Protein AF-A0A2L2YJP5-F1 (afdb_monomer_lite)

pLDDT: mean 72.48, std 14.19, range [35.69, 92.44]

Sequence (57 aa):
NILIVYVFNNSDHEDPQWCYDNFINYRSLKSADNVRQQLSRIMDRFSLKRTSTELSS

Foldseek 3Di:
DVVVLVCCVVVVDLDVVVCVVVVHDSVVSVVVVVVVVVVVVVCVVVVNDDDDPPPDD

Structure (mmCIF, N/CA/C/O backbone):
data_AF-A0A2L2YJP5-F1
#
_entry.id   AF-A0A2L2YJP5-F1
#
loop_
_atom_site.group_PDB
_atom_site.id
_atom_site.type_symbol
_atom_site.label_atom_id
_atom_site.label_alt_id
_atom_site.label_comp_id
_atom_site.label_asym_id
_atom_site.label_entity_id
_atom_site.label_seq_id
_atom_site.pdbx_PDB_ins_code
_atom_site.Cartn_x
_atom_site.Cartn_y
_atom_site.Cartn_z
_atom_site.occupancy
_atom_site.B_iso_or_equiv
_atom_site.auth_seq_id
_atom_site.auth_comp_id
_atom_site.auth_asym_id
_atom_site.auth_atom_id
_atom_site.pdbx_PDB_model_num
ATOM 1 N N . ASN A 1 1 ? 3.469 9.071 -1.477 1.00 54.69 1 ASN A N 1
ATOM 2 C CA . ASN A 1 1 ? 3.551 7.627 -1.157 1.00 54.69 1 ASN A CA 1
ATOM 3 C C . ASN A 1 1 ? 2.180 6.970 -1.025 1.00 54.69 1 ASN A C 1
ATOM 5 O O . ASN A 1 1 ? 1.901 6.103 -1.834 1.00 54.69 1 ASN A O 1
ATOM 9 N N . ILE A 1 2 ? 1.290 7.402 -0.120 1.00 58.38 2 ILE A N 1
ATOM 10 C CA . ILE A 1 2 ? -0.051 6.784 0.040 1.00 58.38 2 ILE A CA 1
ATOM 11 C C . ILE A 1 2 ? -0.914 6.896 -1.234 1.00 58.38 2 ILE A C 1
ATOM 13 O O . ILE A 1 2 ? -1.576 5.934 -1.604 1.00 58.38 2 ILE A O 1
ATOM 17 N N . LEU A 1 3 ? -0.833 8.023 -1.956 1.00 62.22 3 LEU A N 1
ATOM 18 C CA . LEU A 1 3 ? -1.549 8.228 -3.224 1.00 62.22 3 LEU A CA 1
ATOM 19 C C . LEU A 1 3 ? -1.145 7.220 -4.317 1.00 62.22 3 LEU A C 1
ATOM 21 O O . LEU A 1 3 ? -1.999 6.710 -5.027 1.00 62.22 3 LEU A O 1
ATOM 25 N N . ILE A 1 4 ? 0.146 6.890 -4.414 1.00 63.66 4 ILE A N 1
ATOM 26 C CA . ILE A 1 4 ? 0.673 5.967 -5.434 1.00 63.66 4 ILE A CA 1
ATOM 27 C C . ILE A 1 4 ? 0.219 4.532 -5.136 1.00 63.66 4 ILE A C 1
ATOM 29 O O . ILE A 1 4 ? -0.181 3.815 -6.043 1.00 63.66 4 ILE A O 1
ATOM 33 N N . VAL A 1 5 ? 0.205 4.138 -3.857 1.00 61.72 5 VAL A N 1
ATOM 34 C CA . VAL A 1 5 ? -0.328 2.836 -3.412 1.00 61.72 5 VAL A CA 1
ATOM 35 C C . VAL A 1 5 ? -1.827 2.727 -3.696 1.00 61.72 5 VAL A C 1
ATOM 37 O O . VAL A 1 5 ? -2.303 1.669 -4.091 1.00 61.72 5 VAL A O 1
ATOM 40 N N . TYR A 1 6 ? -2.574 3.817 -3.513 1.00 64.44 6 TYR A N 1
ATOM 41 C CA . TYR A 1 6 ? -4.009 3.843 -3.783 1.00 64.44 6 TYR A CA 1
ATOM 42 C C . TYR A 1 6 ? -4.324 3.721 -5.280 1.00 64.44 6 TYR A C 1
ATOM 44 O O . TYR A 1 6 ? -5.175 2.920 -5.650 1.00 64.44 6 TYR A O 1
ATOM 52 N N . VAL A 1 7 ? -3.607 4.456 -6.139 1.00 63.84 7 VAL A N 1
ATOM 53 C CA . VAL A 1 7 ? -3.744 4.347 -7.604 1.00 63.84 7 VAL A CA 1
ATOM 54 C C . VAL A 1 7 ? -3.353 2.948 -8.083 1.00 63.84 7 VAL A C 1
ATOM 56 O O . VAL A 1 7 ? -4.097 2.345 -8.851 1.00 63.84 7 VAL A O 1
ATOM 59 N N . PHE A 1 8 ? -2.253 2.391 -7.569 1.00 63.28 8 PHE A N 1
ATOM 60 C CA . PHE A 1 8 ? -1.830 1.022 -7.873 1.00 63.28 8 PHE A CA 1
ATOM 61 C C . PHE A 1 8 ? -2.914 -0.009 -7.516 1.00 63.28 8 PHE A C 1
ATOM 63 O O . PHE A 1 8 ? -3.264 -0.846 -8.340 1.00 63.28 8 PHE A O 1
ATOM 70 N N . ASN A 1 9 ? -3.519 0.108 -6.329 1.00 61.69 9 ASN A N 1
ATOM 71 C CA . ASN A 1 9 ? -4.588 -0.794 -5.888 1.00 61.69 9 ASN A CA 1
ATOM 72 C C . ASN A 1 9 ? -5.920 -0.613 -6.646 1.00 61.69 9 ASN A C 1
ATOM 74 O O . ASN A 1 9 ? -6.679 -1.571 -6.729 1.00 61.69 9 ASN A O 1
ATOM 78 N N . ASN A 1 10 ? -6.230 0.581 -7.167 1.00 62.94 10 ASN A N 1
ATOM 79 C CA . ASN A 1 10 ? -7.458 0.836 -7.942 1.00 62.94 10 ASN A CA 1
ATOM 80 C C . ASN A 1 10 ? -7.343 0.471 -9.423 1.00 62.94 10 ASN A C 1
ATOM 82 O O . ASN A 1 10 ? -8.356 0.395 -10.108 1.00 62.94 10 ASN A O 1
ATOM 86 N N . SER A 1 11 ? -6.128 0.272 -9.929 1.00 57.28 11 SER A N 1
ATOM 87 C CA . SER A 1 11 ? -5.913 -0.017 -11.346 1.00 57.28 11 SER A CA 1
ATOM 88 C C . SER A 1 11 ? -6.160 -1.489 -11.703 1.00 57.28 11 SER A C 1
ATOM 90 O O . SER A 1 11 ? -5.746 -1.887 -12.774 1.00 57.28 11 SER A O 1
ATOM 92 N N . ASP A 1 12 ? -6.761 -2.321 -10.839 1.00 51.53 12 ASP A N 1
ATOM 93 C CA . ASP A 1 12 ? -6.913 -3.786 -11.032 1.00 51.53 12 ASP A CA 1
ATOM 94 C C . ASP A 1 12 ? -5.596 -4.553 -11.286 1.00 51.53 12 ASP A C 1
ATOM 96 O O . ASP A 1 12 ? -5.575 -5.728 -11.658 1.00 51.53 12 ASP A O 1
ATOM 100 N N . HIS A 1 13 ? -4.463 -3.908 -11.026 1.00 55.19 13 HIS A N 1
ATOM 101 C CA . HIS A 1 13 ? -3.164 -4.370 -11.467 1.00 55.19 13 HIS A CA 1
ATOM 102 C C . HIS A 1 13 ? -2.194 -4.397 -10.284 1.00 55.19 13 HIS A C 1
ATOM 104 O O . HIS A 1 13 ? -1.405 -3.476 -10.089 1.00 55.19 13 HIS A O 1
ATOM 110 N N . GLU A 1 14 ? -2.114 -5.546 -9.598 1.00 58.94 14 GLU A N 1
ATOM 111 C CA . GLU A 1 14 ? -0.840 -6.011 -9.017 1.00 58.94 14 GLU A CA 1
ATOM 112 C C . GLU A 1 14 ? 0.191 -6.299 -10.136 1.00 58.94 14 GLU A C 1
ATOM 114 O O . GLU A 1 14 ? 0.935 -7.274 -10.070 1.00 58.94 14 GLU A O 1
ATOM 119 N N . ASP A 1 15 ? 0.222 -5.492 -11.197 1.00 67.50 15 ASP A N 1
ATOM 120 C CA . ASP A 1 15 ? 1.012 -5.731 -12.389 1.00 67.50 15 ASP A CA 1
ATOM 121 C C . ASP A 1 15 ? 2.413 -5.142 -12.184 1.00 67.50 15 ASP A C 1
ATOM 123 O O . ASP A 1 15 ? 2.584 -3.915 -12.085 1.00 67.50 15 ASP A O 1
ATOM 127 N N . PRO A 1 16 ? 3.452 -5.990 -12.100 1.00 70.00 16 PRO A N 1
ATOM 128 C CA . PRO A 1 16 ? 4.828 -5.525 -12.035 1.00 70.00 16 PRO A CA 1
ATOM 129 C C . PRO A 1 16 ? 5.218 -4.699 -13.270 1.00 70.00 16 PRO A C 1
ATOM 131 O O . PRO A 1 16 ? 6.138 -3.885 -13.169 1.00 70.00 16 PRO A O 1
ATOM 134 N N . GLN A 1 17 ? 4.521 -4.870 -14.402 1.00 77.50 17 GLN A N 1
ATOM 135 C CA . GLN A 1 17 ? 4.775 -4.139 -15.640 1.00 77.50 17 GLN A CA 1
ATOM 136 C C . GLN A 1 17 ? 4.452 -2.650 -15.499 1.00 77.50 17 GLN A C 1
ATOM 138 O O . GLN A 1 17 ? 5.296 -1.816 -15.813 1.00 77.50 17 GLN A O 1
ATOM 143 N N . TRP A 1 18 ? 3.305 -2.292 -14.914 1.00 76.94 18 TRP A N 1
ATOM 144 C CA . TRP A 1 18 ? 2.970 -0.885 -14.666 1.00 76.94 18 TRP A CA 1
ATOM 145 C C . TRP A 1 18 ? 3.997 -0.216 -13.746 1.00 76.94 18 TRP A C 1
ATOM 147 O O . TRP A 1 18 ? 4.373 0.938 -13.950 1.00 76.94 18 TRP A O 1
ATOM 157 N N . CYS A 1 19 ? 4.503 -0.953 -12.752 1.00 79.88 19 CYS A N 1
ATOM 158 C CA . CYS A 1 19 ? 5.565 -0.450 -11.883 1.00 79.88 19 CYS A CA 1
ATOM 159 C C . CYS A 1 19 ? 6.847 -0.165 -12.668 1.00 79.88 19 CYS A C 1
ATOM 161 O O . CYS A 1 19 ? 7.478 0.865 -12.439 1.00 79.88 19 CYS A O 1
ATOM 163 N N . TYR A 1 20 ? 7.214 -1.050 -13.596 1.00 79.38 20 TYR A N 1
ATOM 164 C CA . TYR A 1 20 ? 8.359 -0.844 -14.477 1.00 79.38 20 TYR A CA 1
ATOM 165 C C . TYR A 1 20 ? 8.166 0.393 -15.364 1.00 79.38 20 TYR A C 1
ATOM 167 O O . TYR A 1 20 ? 9.018 1.281 -15.359 1.00 79.38 20 TYR A O 1
ATOM 175 N N . ASP A 1 21 ? 7.014 0.502 -16.026 1.00 83.75 21 ASP A N 1
ATOM 176 C CA . ASP A 1 21 ? 6.701 1.587 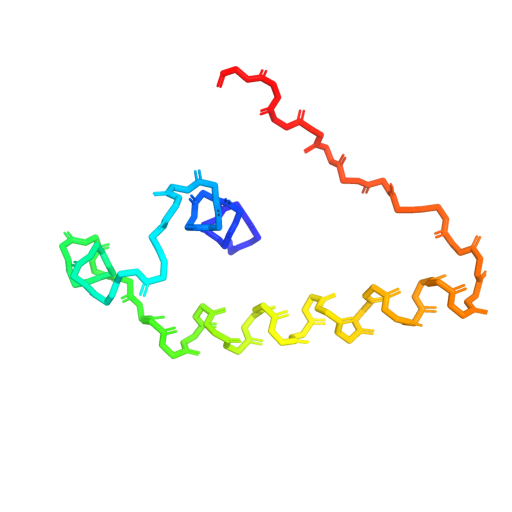-16.965 1.00 83.75 21 ASP A CA 1
ATOM 177 C C . ASP A 1 21 ? 6.624 2.964 -16.280 1.00 83.75 21 ASP A C 1
ATOM 179 O O . ASP A 1 21 ? 6.917 3.991 -16.890 1.00 83.75 21 ASP A O 1
ATOM 183 N N . ASN A 1 22 ? 6.273 2.993 -14.991 1.00 78.38 22 ASN A N 1
ATOM 184 C CA . ASN A 1 22 ? 6.172 4.217 -14.192 1.00 78.38 22 ASN A CA 1
ATOM 185 C C . ASN A 1 22 ? 7.399 4.466 -13.301 1.00 78.38 22 ASN A C 1
ATOM 187 O O . ASN A 1 22 ? 7.372 5.372 -12.467 1.00 78.38 22 ASN A O 1
ATOM 191 N N . PHE A 1 23 ? 8.477 3.689 -13.461 1.00 82.25 23 PHE A N 1
ATOM 192 C CA . PHE A 1 23 ? 9.705 3.796 -12.660 1.00 82.25 23 PHE A CA 1
ATOM 193 C C . PHE A 1 23 ? 9.465 3.663 -11.141 1.00 82.25 23 PHE A C 1
ATOM 195 O O . PHE A 1 23 ? 10.157 4.269 -10.319 1.00 82.25 23 PHE A O 1
ATOM 202 N N . ILE A 1 24 ? 8.479 2.855 -10.748 1.00 79.31 24 ILE A N 1
ATOM 203 C CA . ILE A 1 24 ? 8.099 2.607 -9.357 1.00 79.31 24 ILE A CA 1
ATOM 204 C C . ILE A 1 24 ? 8.652 1.259 -8.888 1.00 79.31 24 ILE A C 1
ATOM 206 O O . ILE A 1 24 ? 8.600 0.241 -9.574 1.00 79.31 24 ILE A O 1
ATOM 210 N N . ASN A 1 25 ? 9.151 1.220 -7.653 1.00 82.50 25 ASN A N 1
ATOM 211 C CA . ASN A 1 25 ? 9.604 -0.022 -7.042 1.00 82.50 25 ASN A CA 1
ATOM 212 C C . ASN A 1 25 ? 8.416 -0.852 -6.521 1.00 82.50 25 ASN A C 1
ATOM 214 O O . ASN A 1 25 ? 7.844 -0.553 -5.469 1.00 82.50 25 ASN A O 1
ATOM 218 N N . TYR A 1 26 ? 8.101 -1.945 -7.221 1.00 82.50 26 TYR A N 1
ATOM 219 C CA . TYR A 1 26 ? 7.034 -2.881 -6.846 1.00 82.50 26 TYR A CA 1
ATOM 220 C C . TYR A 1 26 ? 7.177 -3.426 -5.411 1.00 82.50 26 TYR A C 1
ATOM 222 O O . TYR A 1 26 ? 6.199 -3.532 -4.671 1.00 82.50 26 TYR A O 1
ATOM 230 N N . ARG A 1 27 ? 8.402 -3.735 -4.958 1.00 84.88 27 ARG A N 1
ATOM 231 C CA . ARG A 1 27 ? 8.629 -4.255 -3.594 1.00 84.88 27 ARG A CA 1
ATOM 232 C C . ARG A 1 27 ? 8.297 -3.210 -2.534 1.00 84.88 27 ARG A C 1
ATOM 234 O O . ARG A 1 27 ? 7.740 -3.556 -1.493 1.00 84.88 27 ARG A O 1
ATOM 241 N N . SER A 1 28 ? 8.614 -1.945 -2.799 1.00 83.44 28 SER A N 1
ATOM 242 C CA . SER A 1 28 ? 8.263 -0.835 -1.913 1.00 83.44 28 SER A CA 1
ATOM 243 C C . SER A 1 28 ? 6.746 -0.656 -1.814 1.00 83.44 28 SER A C 1
ATOM 245 O O . SER A 1 28 ? 6.245 -0.471 -0.706 1.00 83.44 28 SER A O 1
ATOM 247 N N . LEU A 1 29 ? 6.010 -0.791 -2.926 1.00 80.12 29 LEU A N 1
ATOM 248 C CA . LEU A 1 29 ? 4.540 -0.764 -2.924 1.00 80.12 29 LEU A CA 1
ATOM 249 C C . LEU A 1 29 ? 3.947 -1.917 -2.108 1.00 80.12 29 LEU A C 1
ATOM 251 O O . LEU A 1 29 ? 3.112 -1.683 -1.237 1.00 80.12 29 LEU A O 1
ATOM 255 N N . LYS A 1 30 ? 4.437 -3.144 -2.314 1.00 81.81 30 LYS A N 1
ATOM 256 C CA . LYS A 1 30 ? 3.983 -4.323 -1.563 1.00 81.81 30 LYS A CA 1
ATOM 257 C C . LYS A 1 30 ? 4.252 -4.199 -0.060 1.00 81.81 30 LYS A C 1
ATOM 259 O O . LYS A 1 30 ? 3.416 -4.567 0.761 1.00 81.81 30 LYS A O 1
ATOM 264 N N . SER A 1 31 ? 5.408 -3.647 0.314 1.00 83.56 31 SER A N 1
ATOM 265 C CA . SER A 1 31 ? 5.724 -3.341 1.714 1.00 83.56 31 SER A CA 1
ATOM 266 C C . SER A 1 31 ? 4.764 -2.296 2.295 1.00 83.56 31 SER A C 1
ATOM 268 O O . SER A 1 31 ? 4.239 -2.477 3.394 1.00 83.56 31 SER A O 1
ATOM 270 N N . ALA A 1 32 ? 4.469 -1.235 1.539 1.00 80.94 32 ALA A N 1
ATOM 271 C CA . ALA A 1 32 ? 3.530 -0.201 1.957 1.00 80.94 32 ALA A CA 1
ATOM 272 C C . ALA A 1 32 ? 2.094 -0.735 2.124 1.00 80.94 32 ALA A C 1
ATOM 274 O O . ALA A 1 32 ? 1.427 -0.356 3.089 1.00 80.94 32 ALA A O 1
ATOM 275 N N . ASP A 1 33 ? 1.628 -1.643 1.257 1.00 81.94 33 ASP A N 1
ATOM 276 C CA . ASP A 1 33 ? 0.318 -2.283 1.433 1.00 81.94 33 ASP A CA 1
ATOM 277 C C . ASP A 1 33 ? 0.280 -3.178 2.680 1.00 81.94 33 ASP A C 1
ATOM 279 O O . ASP A 1 33 ? -0.651 -3.081 3.480 1.00 81.94 33 ASP A O 1
ATOM 283 N N . ASN A 1 34 ? 1.337 -3.955 2.940 1.00 84.00 34 ASN A N 1
ATOM 284 C CA . ASN A 1 34 ? 1.444 -4.733 4.177 1.00 84.00 34 ASN A CA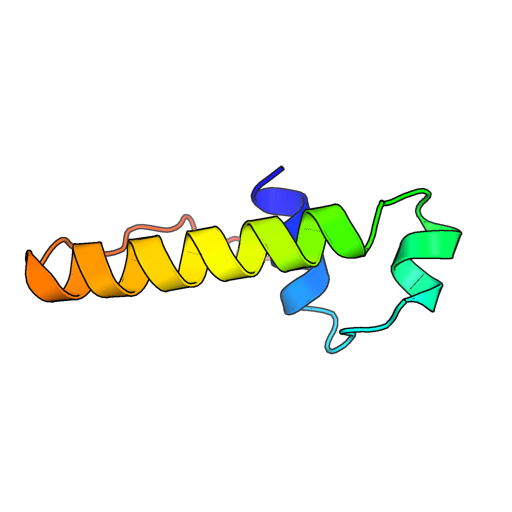 1
ATOM 285 C C . ASN A 1 34 ? 1.351 -3.844 5.429 1.00 84.00 34 ASN A C 1
ATOM 287 O O . ASN A 1 34 ? 0.627 -4.178 6.371 1.00 84.00 34 ASN A O 1
ATOM 291 N N . VAL A 1 35 ? 2.037 -2.695 5.442 1.00 85.81 35 VAL A N 1
ATOM 292 C CA . VAL A 1 35 ? 1.952 -1.714 6.540 1.00 85.81 35 VAL A CA 1
ATOM 293 C C . VAL A 1 35 ? 0.534 -1.149 6.663 1.00 85.81 35 VAL A C 1
ATOM 295 O O . VAL A 1 35 ? 0.004 -1.060 7.771 1.00 85.81 35 VAL A O 1
ATOM 298 N N . ARG A 1 36 ? -0.127 -0.832 5.543 1.00 84.75 36 ARG A N 1
ATOM 299 C CA . ARG A 1 36 ? -1.524 -0.368 5.523 1.00 84.75 36 ARG A CA 1
ATOM 300 C C . ARG A 1 36 ? -2.477 -1.405 6.121 1.00 84.75 36 ARG A C 1
ATOM 302 O O . ARG A 1 36 ? -3.329 -1.048 6.933 1.00 84.75 36 ARG A O 1
ATOM 309 N N . GLN A 1 37 ? -2.327 -2.683 5.770 1.00 84.44 37 GLN A N 1
ATOM 310 C CA . GLN A 1 37 ? -3.140 -3.766 6.333 1.00 84.44 37 GLN A CA 1
ATOM 311 C C . GLN A 1 37 ? -2.921 -3.918 7.842 1.00 84.44 37 GLN A C 1
ATOM 313 O O . GLN A 1 37 ? -3.884 -4.082 8.594 1.00 84.44 37 GLN A O 1
ATOM 318 N N . GLN A 1 38 ? -1.669 -3.841 8.304 1.00 88.12 38 GLN A N 1
ATOM 319 C CA . GLN A 1 38 ? -1.356 -3.876 9.735 1.00 88.12 38 GLN A CA 1
ATOM 320 C C . GLN A 1 38 ? -2.009 -2.706 10.471 1.00 88.12 38 GLN A C 1
ATOM 322 O O . GLN A 1 38 ? -2.660 -2.920 11.495 1.00 88.12 38 GLN A O 1
ATOM 327 N N . LEU A 1 39 ? -1.900 -1.497 9.917 1.00 85.06 39 LEU A N 1
ATOM 328 C CA . LEU A 1 39 ? -2.524 -0.310 10.482 1.00 85.06 39 LEU A CA 1
ATOM 329 C C . LEU A 1 39 ? -4.052 -0.436 10.512 1.00 85.06 39 LEU A C 1
ATOM 331 O O . LEU A 1 39 ? -4.644 -0.114 11.536 1.00 85.06 39 LEU A O 1
ATOM 335 N N . SER A 1 40 ? -4.691 -0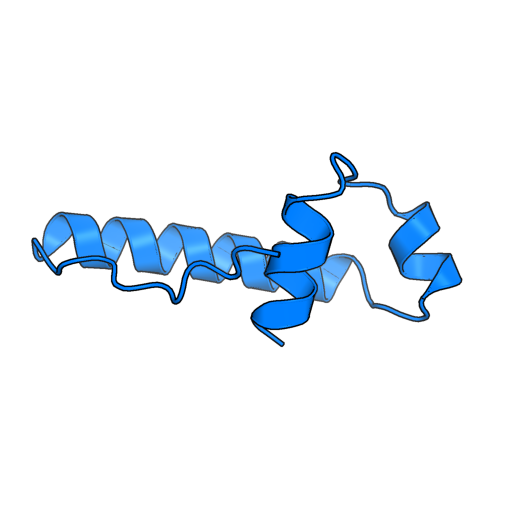.980 9.466 1.00 84.00 40 SER A N 1
ATOM 336 C CA . SER A 1 40 ? -6.141 -1.251 9.484 1.00 84.00 40 SER A CA 1
ATOM 337 C C . SER A 1 40 ? -6.523 -2.158 10.645 1.00 84.00 40 SER A C 1
ATOM 339 O O . SER A 1 40 ? -7.382 -1.790 11.433 1.00 84.00 40 SER A O 1
ATOM 341 N N . ARG A 1 41 ? -5.825 -3.285 10.829 1.00 88.19 41 ARG A N 1
ATOM 342 C CA . ARG A 1 41 ? -6.103 -4.215 11.939 1.00 88.19 41 ARG A CA 1
ATOM 343 C C . ARG A 1 41 ? -5.894 -3.581 13.316 1.00 88.19 41 ARG A C 1
ATOM 345 O O . ARG A 1 41 ? -6.481 -4.039 14.293 1.00 88.19 41 ARG A O 1
ATOM 352 N N . ILE A 1 42 ? -5.000 -2.601 13.434 1.00 87.19 42 ILE A N 1
ATOM 353 C CA . ILE A 1 42 ? -4.796 -1.840 14.674 1.00 87.19 42 ILE A CA 1
ATOM 354 C C . ILE A 1 42 ? -5.966 -0.874 14.877 1.00 87.19 42 ILE A C 1
ATOM 356 O O . ILE A 1 42 ? -6.573 -0.886 15.941 1.00 87.19 42 ILE A O 1
ATOM 360 N N . MET A 1 43 ? -6.332 -0.098 13.855 1.00 85.56 43 MET A N 1
ATOM 361 C CA . MET A 1 43 ? -7.478 0.815 13.908 1.00 85.56 43 MET A CA 1
ATOM 362 C C . MET A 1 43 ? -8.774 0.079 14.261 1.00 85.56 43 MET A C 1
ATOM 364 O O . MET A 1 43 ? -9.490 0.528 15.151 1.00 85.56 43 MET A O 1
ATOM 368 N N . ASP A 1 44 ? -9.018 -1.081 13.647 1.00 87.06 44 ASP A N 1
ATOM 369 C CA . ASP A 1 44 ? -10.187 -1.922 13.921 1.00 87.06 44 ASP A CA 1
ATOM 370 C C . ASP A 1 44 ? -10.191 -2.410 15.383 1.00 87.06 44 ASP A C 1
ATOM 372 O O . ASP A 1 44 ? -11.218 -2.359 16.057 1.00 87.06 44 ASP A O 1
ATOM 376 N N . ARG A 1 45 ? -9.024 -2.799 15.925 1.00 92.44 45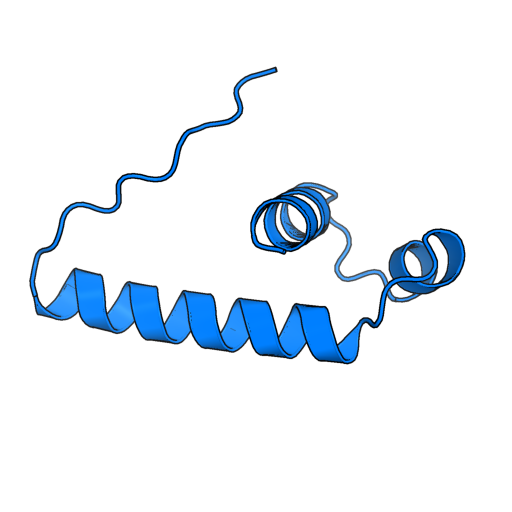 ARG A N 1
ATOM 377 C CA . ARG A 1 45 ? -8.876 -3.201 17.338 1.00 92.44 45 ARG A CA 1
ATOM 378 C C . ARG A 1 45 ? -9.169 -2.075 18.325 1.00 92.44 45 ARG A C 1
ATOM 380 O O . ARG A 1 45 ? -9.710 -2.338 19.393 1.00 92.44 45 ARG A O 1
ATOM 387 N N . PHE A 1 46 ? -8.823 -0.841 17.976 1.00 90.50 46 PHE A N 1
ATOM 388 C CA . PHE A 1 46 ? -9.067 0.336 18.812 1.00 90.50 46 PHE A CA 1
ATOM 389 C C . PHE A 1 46 ? -10.374 1.066 18.461 1.00 90.50 46 PHE A C 1
ATOM 391 O O . PHE A 1 46 ? -10.620 2.148 18.987 1.00 90.50 46 PHE A O 1
ATOM 398 N N . SER A 1 47 ? -11.220 0.489 17.592 1.00 85.81 47 SER A N 1
ATOM 399 C CA . SER A 1 47 ? -12.464 1.110 17.103 1.00 85.81 47 SER A CA 1
ATOM 400 C C . SER A 1 47 ? -12.262 2.527 16.543 1.00 85.81 47 SER A C 1
ATOM 402 O O . SER A 1 47 ? -13.132 3.392 16.649 1.00 85.81 47 SER A O 1
ATOM 404 N N . LEU A 1 48 ? -11.095 2.784 15.946 1.00 81.12 48 LEU A N 1
ATOM 405 C CA . LEU A 1 48 ? -10.777 4.066 15.333 1.00 81.12 48 LEU A CA 1
ATOM 406 C C . LEU A 1 48 ? -11.471 4.163 13.976 1.00 81.12 48 LEU A C 1
ATOM 408 O O . LEU A 1 48 ? -11.331 3.288 13.118 1.00 81.12 48 LEU A O 1
ATOM 412 N N . LYS A 1 49 ? -12.201 5.259 13.756 1.00 75.19 49 LYS A N 1
ATO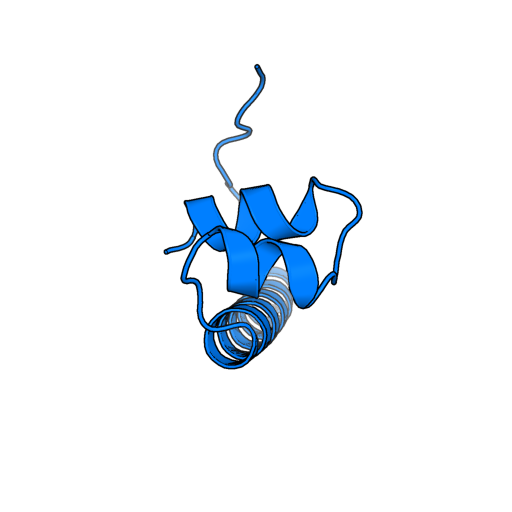M 413 C CA . LYS A 1 49 ? -12.840 5.520 12.467 1.00 75.19 49 LYS A CA 1
ATOM 414 C C . LYS A 1 49 ? -11.765 5.680 11.393 1.00 75.19 49 LYS A C 1
ATOM 416 O O . LYS A 1 49 ? -10.943 6.591 11.452 1.00 75.19 49 LYS A O 1
ATOM 421 N N . ARG A 1 50 ? -11.812 4.823 10.376 1.00 66.19 50 ARG A N 1
ATOM 422 C CA . ARG A 1 50 ? -10.974 4.954 9.182 1.00 66.19 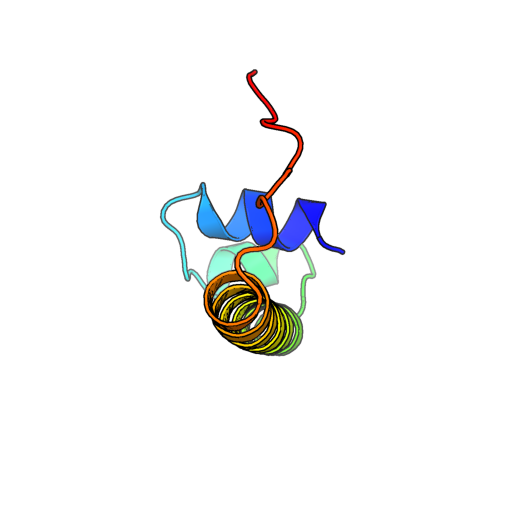50 ARG A CA 1
ATOM 423 C C . ARG A 1 50 ? -11.496 6.123 8.351 1.00 66.19 50 ARG A C 1
ATOM 425 O O . ARG A 1 50 ? -12.464 5.978 7.615 1.00 66.19 50 ARG A O 1
ATOM 432 N N . THR A 1 51 ? -10.884 7.292 8.486 1.00 64.50 51 THR A N 1
ATOM 433 C CA . THR A 1 51 ? -11.070 8.400 7.545 1.00 64.50 51 THR A CA 1
ATOM 434 C C . THR A 1 51 ? -9.927 8.354 6.547 1.00 64.50 51 THR A C 1
ATOM 436 O O . THR A 1 51 ? -8.801 8.727 6.864 1.00 64.50 51 THR A O 1
ATOM 439 N N . SER A 1 52 ? -10.192 7.842 5.352 1.00 57.84 52 SER A N 1
ATOM 440 C CA . SER A 1 52 ? -9.347 8.094 4.186 1.00 57.84 52 SER A CA 1
ATOM 441 C C . SER A 1 52 ? -10.119 9.046 3.290 1.00 57.84 52 SER A C 1
ATOM 443 O O . SER A 1 52 ? -11.322 8.871 3.121 1.00 57.84 52 SER A O 1
ATOM 445 N N . THR A 1 53 ? -9.460 10.084 2.780 1.00 46.78 53 THR A N 1
ATOM 446 C CA . THR A 1 53 ? -10.070 10.971 1.790 1.00 46.78 53 THR A CA 1
ATOM 447 C C . THR A 1 53 ? -10.400 10.128 0.568 1.00 46.78 53 THR A C 1
ATOM 449 O O . THR A 1 53 ? -9.492 9.640 -0.104 1.00 46.78 53 THR A O 1
ATOM 452 N N . GLU A 1 54 ? -11.688 9.908 0.320 1.00 46.66 54 GLU A N 1
ATOM 453 C CA . GLU A 1 54 ? -12.143 9.287 -0.914 1.00 46.66 54 GLU A CA 1
ATOM 454 C C . GLU A 1 54 ? -11.792 10.241 -2.050 1.00 46.66 54 GLU A C 1
ATOM 456 O O . GLU A 1 54 ? -12.307 11.357 -2.128 1.00 46.66 54 GLU A O 1
ATOM 461 N N . LEU A 1 55 ? -10.854 9.837 -2.901 1.00 51.62 55 LEU A N 1
ATOM 462 C CA . LEU A 1 55 ? -10.614 10.527 -4.158 1.00 51.62 55 LEU A CA 1
ATOM 463 C C . LEU A 1 55 ? -11.696 10.064 -5.127 1.00 51.62 55 LEU A C 1
ATOM 465 O O . LEU A 1 55 ? -11.489 9.163 -5.928 1.00 51.62 55 LEU A O 1
ATOM 469 N N . SER A 1 56 ? -12.875 10.663 -4.990 1.00 36.53 56 SER A N 1
ATOM 470 C CA . SER A 1 56 ? -13.886 10.655 -6.038 1.00 36.53 56 SER A CA 1
ATOM 471 C C . SER A 1 56 ? -13.426 11.603 -7.142 1.00 36.53 56 SER A C 1
ATOM 473 O O . SER A 1 56 ? -13.537 12.819 -6.974 1.00 36.53 56 SER A O 1
ATOM 475 N N . SER A 1 57 ? -12.918 11.066 -8.250 1.00 35.69 57 SER A N 1
ATOM 476 C CA . SER A 1 57 ? -12.997 11.637 -9.608 1.00 35.69 57 SER A CA 1
ATOM 477 C C . SER A 1 57 ? -12.626 10.572 -10.629 1.00 35.69 57 SER A C 1
ATOM 479 O O . SER A 1 57 ? -11.542 9.974 -10.459 1.00 35.69 57 SER A O 1
#

Organism: Parasteatoda tepidariorum (NCBI:txid114398)

Secondary structure (DSSP, 8-state):
-HHHHHHHHHTT---HHHHHHTT--HHHHHHHHHHHHHHHHHHHHTT----------

Radius of gyration: 12.91 Å; chains: 1; bounding box: 24×18×36 Å